Protein AF-A0A2S9MYL5-F1 (afdb_monomer_lite)

Organism: NCBI:txid87883

Secondary structure (DSSP, 8-state):
-------EEEEEEES-HHHHHHHHHHHHHHHHHHT---EEEEEEEEEE----S-TTTTTTS---EEEEEEEEEEESSHHHHHHHHHHH-

Sequence (89 aa):
MSPFTGHYYFHAYIDNVNTAKLAYHHIKHWHINEGLEPEVKFTRCEAYTSEYDDLLDAMTKPVQTQDLTKLEVHFSDKQNAALFKLNFL

Structure (mmCIF, N/CA/C/O backbone):
data_AF-A0A2S9MYL5-F1
#
_entry.id   AF-A0A2S9MYL5-F1
#
loop_
_atom_site.group_PDB
_atom_site.id
_atom_site.type_symbol
_atom_site.label_atom_id
_atom_site.label_alt_id
_atom_site.label_comp_id
_atom_site.label_asym_id
_atom_site.label_entity_id
_atom_site.label_seq_id
_atom_site.pdbx_PDB_ins_code
_atom_site.Cartn_x
_atom_site.Cartn_y
_atom_site.Cartn_z
_atom_site.occupancy
_atom_site.B_iso_or_equiv
_atom_site.auth_seq_id
_atom_site.auth_comp_id
_atom_site.auth_asym_id
_atom_site.auth_atom_id
_atom_site.pdbx_PDB_model_num
ATOM 1 N N . MET A 1 1 ? 8.779 7.994 -29.483 1.00 36.41 1 MET A N 1
ATOM 2 C CA . MET A 1 1 ? 7.584 7.317 -28.933 1.00 36.41 1 MET A CA 1
ATOM 3 C C . MET A 1 1 ? 7.552 7.626 -27.450 1.00 36.41 1 MET A C 1
ATOM 5 O O . MET A 1 1 ? 8.525 7.296 -26.792 1.00 36.41 1 MET A O 1
ATOM 9 N N . SER A 1 2 ? 6.539 8.337 -26.949 1.00 34.50 2 SER A N 1
ATOM 10 C CA . SER A 1 2 ? 6.450 8.647 -25.514 1.00 34.50 2 SER A CA 1
ATOM 11 C C . SER A 1 2 ? 5.960 7.392 -24.784 1.00 34.50 2 SER A C 1
ATOM 13 O O . SER A 1 2 ? 4.840 6.957 -25.067 1.00 34.50 2 SER A O 1
ATOM 15 N N . PRO A 1 3 ? 6.774 6.733 -23.943 1.00 45.88 3 PRO A N 1
ATOM 16 C CA . PRO A 1 3 ? 6.356 5.503 -23.300 1.00 45.88 3 PRO A CA 1
ATOM 17 C C . PRO A 1 3 ? 5.465 5.863 -22.107 1.00 45.88 3 PRO A C 1
ATOM 19 O O . PRO A 1 3 ? 5.942 6.381 -21.110 1.00 45.88 3 PRO A O 1
ATOM 22 N N . PHE A 1 4 ? 4.161 5.610 -22.237 1.00 53.56 4 PHE A N 1
ATOM 23 C CA . PHE A 1 4 ? 3.247 5.256 -21.141 1.00 53.56 4 PHE A CA 1
ATOM 24 C C . PHE A 1 4 ? 3.435 5.968 -19.783 1.00 53.56 4 PHE A C 1
ATOM 26 O O . PHE A 1 4 ? 3.459 5.308 -18.745 1.00 53.56 4 PHE A O 1
ATOM 33 N N . THR A 1 5 ? 3.490 7.299 -19.751 1.00 55.69 5 THR A N 1
ATOM 34 C CA . THR A 1 5 ? 3.359 8.049 -18.497 1.00 55.69 5 THR A CA 1
ATOM 35 C C . THR A 1 5 ? 1.901 8.017 -18.044 1.00 55.69 5 THR A C 1
ATOM 37 O O . THR A 1 5 ? 1.046 8.735 -18.558 1.00 55.69 5 THR A O 1
ATOM 40 N N . GLY A 1 6 ? 1.601 7.126 -17.104 1.00 69.06 6 GLY A N 1
ATOM 41 C CA . GLY A 1 6 ? 0.314 7.027 -16.426 1.00 69.06 6 GLY A CA 1
ATOM 42 C C . GLY A 1 6 ? 0.549 6.876 -14.930 1.00 69.06 6 GLY A C 1
ATOM 43 O O . GLY A 1 6 ? 1.553 6.301 -14.518 1.00 69.06 6 GLY A O 1
ATOM 44 N N . HIS A 1 7 ? -0.357 7.405 -14.115 1.00 80.56 7 HIS A N 1
ATOM 45 C CA . HIS A 1 7 ? -0.301 7.219 -12.670 1.00 80.56 7 HIS A CA 1
ATOM 46 C C . HIS A 1 7 ? -1.142 5.997 -12.293 1.00 80.56 7 HIS A C 1
ATOM 48 O O . HIS A 1 7 ? -2.332 5.939 -12.604 1.00 80.56 7 HIS A O 1
ATOM 54 N N . TYR A 1 8 ? -0.518 5.016 -11.644 1.00 85.62 8 TYR A N 1
ATOM 55 C CA . TYR A 1 8 ? -1.167 3.781 -11.209 1.00 85.62 8 TYR A CA 1
ATOM 56 C C . TYR A 1 8 ? -1.324 3.812 -9.693 1.00 85.62 8 TYR A C 1
ATOM 58 O O . TYR A 1 8 ? -0.333 3.942 -8.976 1.00 85.62 8 TYR A O 1
ATOM 66 N N . TYR A 1 9 ? -2.565 3.700 -9.223 1.00 88.19 9 TYR A N 1
ATOM 67 C CA . TYR A 1 9 ? -2.914 3.773 -7.807 1.00 88.19 9 TYR A CA 1
ATOM 68 C C . TYR A 1 9 ? -3.514 2.452 -7.344 1.00 88.19 9 TYR A C 1
ATOM 70 O O . TYR A 1 9 ? -4.449 1.937 -7.961 1.00 88.19 9 TYR A O 1
ATOM 78 N N . PHE A 1 10 ? -2.995 1.930 -6.238 1.00 89.62 10 PHE A N 1
ATOM 79 C CA . PHE A 1 10 ? -3.537 0.761 -5.557 1.00 89.62 10 PHE A CA 1
ATOM 80 C C . PHE A 1 10 ? -3.989 1.165 -4.161 1.00 89.62 10 PHE A C 1
ATOM 82 O O . PHE A 1 10 ? -3.238 1.816 -3.435 1.00 89.62 10 PHE A O 1
ATOM 89 N N . HIS A 1 11 ? -5.213 0.785 -3.794 1.00 90.19 11 HIS A N 1
ATOM 90 C CA . HIS A 1 11 ? -5.807 1.115 -2.503 1.00 90.19 11 HIS A CA 1
ATOM 91 C C . HIS A 1 11 ? -6.186 -0.163 -1.763 1.00 90.19 11 HIS A C 1
ATOM 93 O O . HIS A 1 11 ? -6.867 -1.021 -2.323 1.00 90.19 11 HIS A O 1
ATOM 99 N N . ALA A 1 12 ? -5.792 -0.253 -0.497 1.00 87.56 12 ALA A N 1
ATOM 100 C CA . ALA A 1 12 ? -6.254 -1.279 0.427 1.00 87.56 12 ALA A CA 1
ATOM 101 C C . ALA A 1 12 ? -6.879 -0.611 1.654 1.00 87.56 12 ALA A C 1
ATOM 103 O O . ALA A 1 12 ? -6.296 0.314 2.220 1.00 87.56 12 ALA A O 1
ATOM 104 N N . TYR A 1 13 ? -8.057 -1.085 2.058 1.00 86.81 13 TYR A N 1
ATOM 105 C CA . TYR A 1 13 ? -8.763 -0.634 3.255 1.00 86.81 13 TYR A CA 1
ATOM 106 C C . TYR A 1 13 ? -8.690 -1.750 4.293 1.00 86.81 13 TYR A C 1
ATOM 108 O O . TYR A 1 13 ? -9.214 -2.837 4.073 1.00 86.81 13 TYR A O 1
ATOM 116 N N . ILE A 1 14 ? -7.978 -1.496 5.387 1.00 87.56 14 ILE A N 1
ATOM 117 C CA . ILE A 1 14 ? -7.628 -2.492 6.400 1.00 87.56 14 ILE A CA 1
ATOM 118 C C . ILE A 1 14 ? -8.205 -2.029 7.735 1.00 87.56 14 ILE A C 1
ATOM 120 O O . ILE A 1 14 ? -7.867 -0.952 8.217 1.00 87.56 14 ILE A O 1
ATOM 124 N N . ASP A 1 15 ? -9.064 -2.837 8.340 1.00 85.19 15 ASP A N 1
ATOM 125 C CA . ASP A 1 15 ? -9.719 -2.547 9.622 1.00 85.19 15 ASP A CA 1
ATOM 126 C C . ASP A 1 15 ? -8.763 -2.567 10.826 1.00 85.19 15 ASP A C 1
ATOM 128 O O . ASP A 1 15 ? -8.958 -1.863 11.815 1.00 85.19 15 ASP A O 1
ATOM 132 N N . ASN A 1 16 ? -7.679 -3.332 10.739 1.00 85.75 16 ASN A N 1
ATOM 133 C CA . ASN A 1 16 ? -6.676 -3.433 11.785 1.00 85.75 16 ASN A CA 1
ATOM 134 C C . ASN A 1 16 ? -5.474 -2.507 11.527 1.00 85.75 16 ASN A C 1
ATOM 1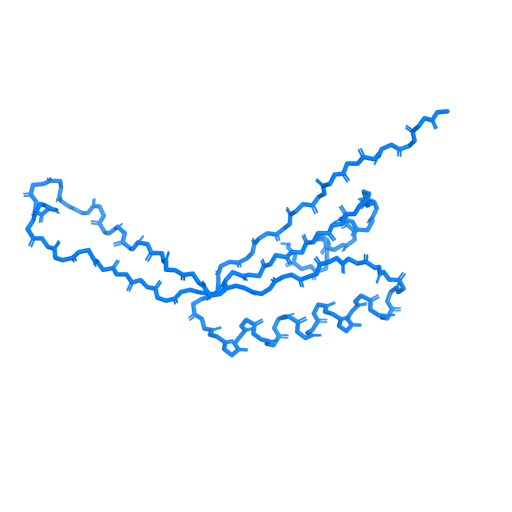36 O O . ASN A 1 16 ? -4.663 -2.731 10.623 1.00 85.75 16 ASN A O 1
ATOM 140 N N . VAL A 1 17 ? -5.291 -1.506 12.396 1.00 82.69 17 VAL A N 1
ATOM 141 C CA . VAL A 1 17 ? -4.205 -0.515 12.270 1.00 82.69 17 VAL A CA 1
ATOM 142 C C . VAL A 1 17 ? -2.801 -1.131 12.333 1.00 82.69 17 VAL A C 1
ATOM 144 O O . VAL A 1 17 ? -1.877 -0.634 11.689 1.00 82.69 17 VAL A O 1
ATOM 147 N N . ASN A 1 18 ? -2.609 -2.212 13.095 1.00 86.88 18 ASN A N 1
ATOM 148 C CA . ASN A 1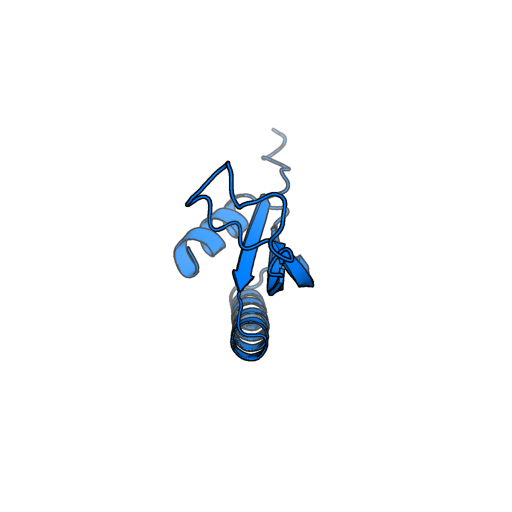 18 ? -1.312 -2.880 13.197 1.00 86.88 18 ASN A CA 1
ATOM 149 C C . ASN A 1 18 ? -1.023 -3.685 11.930 1.00 86.88 18 ASN A C 1
ATOM 151 O O . ASN A 1 18 ? 0.087 -3.603 11.406 1.00 86.88 18 ASN A O 1
ATOM 155 N N . THR A 1 19 ? -2.027 -4.378 11.386 1.00 89.81 19 THR A N 1
ATOM 156 C CA . THR A 1 19 ? -1.927 -5.048 10.081 1.00 89.81 19 THR A CA 1
ATOM 157 C C . THR A 1 19 ? -1.592 -4.046 8.980 1.00 89.81 19 THR A C 1
ATOM 159 O O . THR A 1 19 ? -0.690 -4.291 8.182 1.00 89.81 19 THR A O 1
ATOM 162 N N . ALA A 1 20 ? -2.234 -2.877 8.978 1.00 87.00 20 ALA A N 1
ATOM 163 C CA . ALA A 1 20 ? -1.959 -1.829 8.001 1.00 87.00 20 ALA A CA 1
ATOM 164 C C . ALA A 1 20 ? -0.527 -1.276 8.104 1.00 87.00 20 ALA A C 1
ATOM 166 O O . ALA A 1 20 ? 0.135 -1.073 7.086 1.00 87.00 20 ALA A O 1
ATOM 167 N N . LYS A 1 21 ? -0.012 -1.073 9.326 1.00 86.94 21 LYS A N 1
ATOM 168 C CA . LYS A 1 21 ? 1.388 -0.669 9.549 1.00 86.94 21 LYS A CA 1
ATOM 169 C C . LYS A 1 21 ? 2.371 -1.737 9.075 1.00 86.94 21 LYS A C 1
ATOM 171 O O . LYS A 1 21 ? 3.363 -1.403 8.431 1.00 86.94 21 LYS A O 1
ATOM 176 N N . LEU A 1 22 ? 2.104 -3.009 9.372 1.00 90.75 22 LEU A N 1
ATOM 177 C CA . LEU A 1 22 ? 2.935 -4.123 8.913 1.00 90.75 22 LEU A CA 1
ATOM 178 C C . LEU A 1 22 ? 2.954 -4.202 7.383 1.00 90.75 22 LEU A C 1
ATOM 180 O O . LEU A 1 22 ? 4.033 -4.287 6.803 1.00 90.75 22 LEU A O 1
ATOM 184 N N . ALA A 1 23 ? 1.792 -4.082 6.735 1.00 89.00 23 ALA A N 1
ATOM 185 C CA . ALA A 1 23 ? 1.684 -4.037 5.280 1.00 89.00 23 ALA A CA 1
ATOM 186 C C . ALA A 1 23 ? 2.475 -2.858 4.688 1.00 89.00 23 ALA A C 1
ATOM 188 O O . ALA A 1 23 ? 3.263 -3.057 3.766 1.00 89.00 23 ALA A O 1
ATOM 189 N N . TYR A 1 24 ? 2.350 -1.656 5.265 1.00 89.69 24 TYR A N 1
ATOM 190 C CA . TYR A 1 24 ? 3.130 -0.480 4.864 1.00 89.69 24 TYR A CA 1
ATOM 191 C C . TYR A 1 24 ? 4.642 -0.743 4.914 1.00 89.69 24 TYR A C 1
ATOM 193 O O . TYR A 1 24 ? 5.352 -0.490 3.940 1.00 89.69 24 TYR A O 1
ATOM 201 N N . HIS A 1 25 ? 5.143 -1.270 6.035 1.00 90.06 25 HIS A N 1
ATOM 202 C CA . HIS A 1 25 ? 6.568 -1.565 6.192 1.00 90.06 25 HIS A CA 1
ATOM 203 C C . HIS A 1 25 ? 7.042 -2.660 5.237 1.00 90.06 25 HIS A C 1
ATOM 205 O O . HIS A 1 25 ? 8.117 -2.529 4.656 1.00 90.06 25 HIS A O 1
ATOM 211 N N . HIS A 1 26 ? 6.242 -3.710 5.054 1.00 90.50 26 HIS A N 1
ATOM 212 C CA . HIS A 1 26 ? 6.566 -4.817 4.166 1.00 90.50 26 HIS A CA 1
ATOM 213 C C . HIS A 1 26 ? 6.665 -4.362 2.703 1.00 90.50 26 HIS A C 1
ATOM 215 O O . HIS A 1 26 ? 7.675 -4.617 2.050 1.00 90.50 26 HIS A O 1
ATOM 221 N N . ILE A 1 27 ? 5.679 -3.595 2.231 1.00 89.75 27 ILE A N 1
ATOM 222 C CA . ILE A 1 27 ? 5.656 -3.013 0.885 1.00 89.75 27 ILE A CA 1
ATOM 223 C C . ILE A 1 27 ? 6.847 -2.066 0.688 1.00 89.75 27 ILE A C 1
ATOM 225 O O . ILE A 1 27 ? 7.574 -2.178 -0.296 1.00 89.75 27 ILE A O 1
ATOM 229 N N . LYS A 1 28 ? 7.115 -1.178 1.654 1.00 87.44 28 LYS A N 1
ATOM 230 C CA . LYS A 1 28 ? 8.259 -0.257 1.589 1.00 87.44 28 LYS A CA 1
ATOM 231 C C . LYS A 1 28 ? 9.601 -0.994 1.530 1.00 87.44 28 LYS A C 1
ATOM 233 O O . LYS A 1 28 ? 10.484 -0.578 0.789 1.00 87.44 28 LYS A O 1
ATOM 238 N N . HIS A 1 29 ? 9.758 -2.074 2.294 1.00 89.50 29 HIS A N 1
ATOM 239 C CA . HIS A 1 29 ? 10.976 -2.882 2.281 1.00 89.50 29 HIS A CA 1
ATOM 240 C C . HIS A 1 29 ? 11.157 -3.624 0.952 1.00 89.50 29 HIS A C 1
ATOM 242 O O . HIS A 1 29 ? 12.253 -3.632 0.400 1.00 89.50 29 HIS A O 1
ATOM 248 N N . TRP A 1 30 ? 10.085 -4.213 0.417 1.00 89.06 30 TRP A N 1
ATOM 249 C CA . TRP A 1 30 ? 10.117 -4.858 -0.894 1.00 89.06 30 TRP A CA 1
ATOM 250 C C . TRP A 1 30 ? 10.531 -3.871 -1.996 1.00 89.06 30 TRP A C 1
ATOM 252 O O . TRP A 1 30 ? 11.424 -4.181 -2.775 1.00 89.06 30 TRP A O 1
ATOM 262 N N . HIS A 1 31 ? 10.001 -2.643 -1.989 1.00 84.81 31 HIS A N 1
ATOM 263 C CA . HIS A 1 31 ? 10.408 -1.608 -2.948 1.00 84.81 31 HIS A CA 1
ATOM 264 C C . HIS A 1 31 ? 11.903 -1.290 -2.904 1.00 84.81 31 HIS A C 1
ATOM 266 O O . HIS A 1 31 ? 12.529 -1.185 -3.954 1.00 84.81 31 HIS A O 1
ATOM 272 N N . ILE A 1 32 ? 12.484 -1.169 -1.705 1.00 86.50 32 ILE A N 1
ATOM 273 C CA . ILE A 1 32 ? 13.925 -0.919 -1.547 1.00 86.50 32 ILE A CA 1
ATOM 274 C C . ILE A 1 32 ? 14.739 -2.064 -2.161 1.00 86.50 32 ILE A C 1
ATOM 276 O O . ILE A 1 32 ? 15.724 -1.808 -2.850 1.00 86.50 32 ILE A O 1
ATOM 280 N N . ASN A 1 33 ? 14.316 -3.311 -1.946 1.00 87.62 33 ASN A N 1
ATOM 281 C CA . ASN A 1 33 ? 15.011 -4.486 -2.473 1.00 87.62 33 ASN A CA 1
ATOM 282 C C . ASN A 1 33 ? 14.946 -4.581 -4.002 1.00 87.62 33 ASN A C 1
ATOM 284 O O . ASN A 1 33 ? 15.930 -4.960 -4.629 1.00 87.62 33 ASN A O 1
ATOM 288 N N . GLU A 1 34 ? 13.808 -4.220 -4.590 1.00 84.88 34 GLU A N 1
ATOM 289 C CA . GLU A 1 34 ? 13.594 -4.243 -6.041 1.00 84.88 34 GLU A CA 1
ATOM 290 C C . GLU A 1 34 ? 14.109 -2.973 -6.748 1.00 84.88 34 GLU A C 1
ATOM 292 O O . GLU A 1 34 ? 14.018 -2.860 -7.969 1.00 84.88 34 GLU A O 1
ATOM 297 N N . GLY A 1 35 ? 14.644 -1.995 -6.005 1.00 85.25 35 GLY A N 1
ATOM 298 C CA . GLY A 1 35 ? 15.117 -0.724 -6.566 1.00 85.25 35 GLY A CA 1
ATOM 299 C C . GLY A 1 35 ? 13.991 0.160 -7.115 1.00 85.25 35 GLY A C 1
ATOM 300 O O . GLY A 1 35 ? 14.192 0.886 -8.088 1.00 85.25 35 GLY A O 1
ATOM 301 N N . LEU A 1 36 ? 12.799 0.084 -6.519 1.00 83.25 36 LEU A N 1
ATOM 302 C CA . LEU A 1 36 ? 11.608 0.824 -6.933 1.00 83.25 36 LEU A CA 1
ATOM 303 C C . LEU A 1 36 ? 11.406 2.083 -6.081 1.00 83.25 36 LEU A C 1
ATOM 305 O O . LEU A 1 36 ? 11.607 2.063 -4.867 1.00 83.25 36 LEU A O 1
ATOM 309 N N . GLU A 1 37 ? 10.895 3.153 -6.697 1.00 74.38 37 GLU A N 1
ATOM 310 C CA . GLU A 1 37 ? 10.575 4.422 -6.018 1.00 74.38 37 GLU A CA 1
ATOM 311 C C . GLU A 1 37 ? 9.075 4.787 -6.071 1.00 74.38 37 GLU A C 1
ATOM 313 O O . GLU A 1 37 ? 8.695 5.785 -6.687 1.00 74.38 37 GLU A O 1
ATOM 318 N N . PRO A 1 38 ? 8.170 3.999 -5.468 1.00 72.06 38 PRO A N 1
ATOM 319 C CA . PRO A 1 38 ? 6.773 4.394 -5.353 1.00 72.06 38 PRO A CA 1
ATOM 320 C C . PRO A 1 38 ? 6.524 5.303 -4.151 1.00 72.06 38 PRO A C 1
ATOM 322 O O . PRO A 1 38 ? 7.180 5.212 -3.109 1.00 72.06 38 PRO A O 1
ATOM 325 N N . GLU A 1 39 ? 5.486 6.123 -4.265 1.00 84.31 39 GLU A N 1
ATOM 326 C CA . GLU A 1 39 ? 4.957 6.880 -3.138 1.00 84.31 39 GLU A CA 1
ATOM 327 C C . GLU A 1 39 ? 3.932 6.010 -2.395 1.00 84.31 39 GLU A C 1
ATOM 329 O O . GLU A 1 39 ? 2.932 5.576 -2.969 1.00 84.31 39 GLU A O 1
ATOM 334 N N . VAL A 1 40 ? 4.181 5.733 -1.112 1.00 83.00 40 VAL A N 1
ATOM 335 C CA . VAL A 1 40 ? 3.250 4.985 -0.254 1.00 83.00 40 VAL A CA 1
ATOM 336 C C . VAL A 1 40 ? 2.642 5.937 0.771 1.00 83.00 40 VAL A C 1
ATOM 338 O O . VAL A 1 40 ? 3.369 6.515 1.581 1.00 83.00 40 VAL A O 1
ATOM 341 N N . LYS A 1 41 ? 1.313 6.080 0.769 1.00 84.88 41 LYS A N 1
ATOM 342 C CA . LYS A 1 41 ? 0.569 6.901 1.735 1.00 84.88 41 LYS A CA 1
ATOM 343 C C . LYS A 1 41 ? -0.212 6.030 2.702 1.00 84.88 41 LYS A C 1
ATOM 345 O O . LYS A 1 41 ? -0.788 5.010 2.337 1.00 84.88 41 LYS A O 1
ATOM 350 N N . PHE A 1 42 ? -0.230 6.477 3.949 1.00 80.25 42 PHE A N 1
ATOM 351 C CA . PHE A 1 42 ? -0.949 5.858 5.050 1.00 80.25 42 PHE A CA 1
ATOM 352 C C . PHE A 1 42 ? -1.943 6.880 5.595 1.00 80.25 42 PHE A C 1
ATOM 354 O O . PHE A 1 42 ? -1.549 7.982 5.981 1.00 80.25 42 PHE A O 1
ATOM 361 N N . THR A 1 43 ? -3.235 6.560 5.601 1.00 83.75 43 THR A N 1
ATOM 362 C CA . THR A 1 43 ? -4.280 7.485 6.060 1.00 83.75 43 THR A CA 1
ATOM 363 C C . THR A 1 43 ? -5.332 6.728 6.859 1.00 83.75 43 THR A C 1
ATOM 365 O O . THR A 1 43 ? -5.861 5.721 6.400 1.00 83.75 43 THR A O 1
ATOM 368 N N . ARG A 1 44 ? -5.642 7.200 8.071 1.00 78.56 44 ARG A N 1
ATOM 369 C CA . ARG A 1 44 ? -6.787 6.691 8.842 1.00 78.56 44 ARG A CA 1
ATOM 370 C C . ARG A 1 44 ? -8.070 7.253 8.231 1.00 78.56 44 ARG A C 1
ATOM 372 O O . ARG A 1 44 ? -8.126 8.450 7.959 1.00 78.56 44 ARG A O 1
ATOM 379 N N . CYS A 1 45 ? -9.065 6.407 8.001 1.00 78.31 45 CYS A N 1
ATOM 380 C CA . CYS A 1 45 ? -10.332 6.790 7.387 1.00 78.31 45 CYS A CA 1
ATOM 381 C C . CYS A 1 45 ? -11.509 6.101 8.077 1.00 78.31 45 CYS A C 1
ATOM 383 O O . CYS A 1 45 ? -11.411 4.951 8.491 1.00 78.31 45 CYS A O 1
ATOM 385 N N . GLU A 1 46 ? -12.640 6.787 8.144 1.00 72.31 46 GLU A N 1
ATOM 386 C CA . GLU A 1 46 ? -13.893 6.199 8.611 1.00 72.31 46 GLU A CA 1
ATOM 387 C C . GLU A 1 46 ? -14.651 5.645 7.402 1.00 72.31 46 GLU A C 1
ATOM 389 O O . GLU A 1 46 ? -14.791 6.331 6.386 1.00 72.31 46 GLU A O 1
ATOM 394 N N . ALA A 1 47 ? -15.116 4.400 7.490 1.00 65.88 47 ALA A N 1
ATOM 395 C CA . ALA A 1 47 ? -16.033 3.830 6.512 1.00 65.88 47 ALA A CA 1
ATOM 396 C C . ALA A 1 47 ? -17.389 3.563 7.155 1.00 65.88 47 ALA A C 1
ATOM 398 O O . ALA A 1 47 ? -17.484 3.127 8.303 1.00 65.88 47 ALA A O 1
ATOM 399 N N . TYR A 1 48 ? -18.441 3.824 6.388 1.00 64.25 48 TYR A N 1
ATOM 400 C CA . TYR A 1 48 ? -19.808 3.548 6.796 1.00 64.25 48 TYR A CA 1
ATOM 401 C C . TYR A 1 48 ? -20.110 2.070 6.564 1.00 64.25 48 TYR A C 1
ATOM 403 O O . TYR A 1 48 ? -20.060 1.601 5.425 1.00 64.25 48 TYR A O 1
ATOM 411 N N . THR A 1 49 ? -20.435 1.334 7.624 1.00 59.88 49 THR A N 1
ATOM 412 C CA . THR A 1 49 ? -20.962 -0.024 7.491 1.00 59.88 49 THR A CA 1
ATOM 413 C C . THR A 1 49 ? -22.465 0.083 7.248 1.00 59.88 49 THR A C 1
ATOM 415 O O . THR A 1 49 ? -23.262 0.245 8.169 1.00 59.88 49 THR A O 1
ATOM 418 N N . SER A 1 50 ? -22.881 0.069 5.980 1.00 53.22 50 SER A N 1
ATOM 419 C CA . SER A 1 50 ? -24.303 -0.031 5.651 1.00 53.22 50 SER A CA 1
ATOM 420 C C . SER A 1 50 ? -24.730 -1.498 5.696 1.00 53.22 50 SER A C 1
ATOM 422 O O . SER A 1 50 ? -24.533 -2.226 4.722 1.00 53.22 50 SER A O 1
ATOM 424 N N . GLU A 1 51 ? -25.328 -1.937 6.801 1.00 52.94 51 GLU A N 1
ATOM 425 C CA . GLU A 1 51 ? -26.203 -3.111 6.770 1.00 52.94 51 GLU A CA 1
ATOM 426 C C . GLU A 1 51 ? -27.495 -2.694 6.048 1.00 52.94 51 GLU A C 1
ATOM 428 O O . GLU A 1 51 ? -28.368 -2.041 6.618 1.00 52.94 51 GLU A O 1
ATOM 433 N N . TYR A 1 52 ? -27.586 -2.992 4.749 1.00 49.66 52 TYR A N 1
ATOM 434 C CA . TYR A 1 52 ? -28.762 -2.717 3.907 1.00 49.66 52 TYR A CA 1
ATOM 435 C C . TYR A 1 52 ? -29.860 -3.773 4.103 1.00 49.66 52 TYR A C 1
ATOM 437 O O . TYR A 1 52 ? -30.457 -4.224 3.130 1.00 49.66 52 TYR A O 1
ATOM 445 N N . ASP A 1 53 ? -30.136 -4.180 5.342 1.00 48.41 53 ASP A N 1
ATOM 446 C CA . ASP A 1 53 ? -31.110 -5.252 5.564 1.00 48.41 53 ASP A CA 1
ATOM 447 C C . ASP A 1 53 ? -32.554 -4.768 5.700 1.00 48.41 53 ASP A C 1
ATOM 449 O O . ASP A 1 53 ? -33.445 -5.556 5.432 1.00 48.41 53 ASP A O 1
ATOM 453 N N . ASP A 1 54 ? -32.833 -3.484 5.960 1.00 51.41 54 ASP A N 1
ATOM 454 C CA . ASP A 1 54 ? -34.215 -2.982 5.902 1.00 51.41 54 ASP A CA 1
ATOM 455 C C . ASP A 1 54 ? -34.287 -1.466 5.652 1.00 51.41 54 ASP A C 1
ATOM 457 O O . ASP A 1 54 ? -34.048 -0.636 6.531 1.00 51.41 54 ASP A O 1
ATOM 461 N N . LEU A 1 55 ? -34.689 -1.090 4.434 1.00 53.00 55 LEU A N 1
ATOM 462 C CA . LEU A 1 55 ? -34.880 0.300 3.978 1.00 53.00 55 LEU A CA 1
ATOM 463 C C . LEU A 1 55 ? -35.883 1.112 4.826 1.00 53.00 55 LEU A C 1
ATOM 465 O O . LEU A 1 55 ? -35.873 2.340 4.768 1.00 53.00 55 LEU A O 1
ATOM 469 N N . LEU A 1 56 ? -36.734 0.449 5.613 1.00 54.28 56 LEU A N 1
ATOM 470 C CA . LEU A 1 56 ? -37.704 1.082 6.517 1.00 54.28 56 LEU A CA 1
ATOM 471 C C . LEU A 1 56 ? -37.141 1.370 7.921 1.00 54.28 56 LEU A C 1
ATOM 473 O O . LEU A 1 56 ? -37.640 2.275 8.586 1.00 54.28 56 LEU A O 1
ATOM 477 N N . ASP A 1 57 ? -36.086 0.668 8.343 1.00 52.16 57 ASP A N 1
ATOM 478 C CA . ASP A 1 57 ? -35.488 0.757 9.689 1.00 52.16 57 ASP A CA 1
ATOM 479 C C . ASP A 1 57 ? -34.163 1.560 9.690 1.00 52.16 57 ASP A C 1
ATOM 481 O O . ASP A 1 57 ? -33.611 1.918 10.731 1.00 52.16 57 ASP A O 1
ATOM 485 N N . ALA A 1 58 ? -33.651 1.889 8.499 1.00 52.25 58 ALA A N 1
ATOM 486 C CA . ALA A 1 58 ? -32.399 2.617 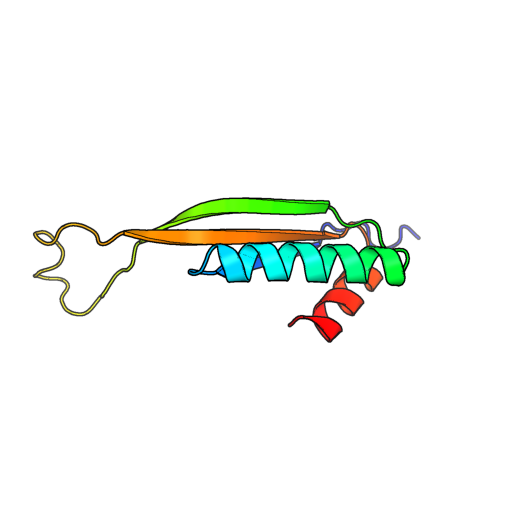8.285 1.00 52.25 58 ALA A CA 1
ATOM 487 C C . ALA A 1 58 ? -32.455 4.117 8.651 1.00 52.25 58 ALA A C 1
ATOM 489 O O . ALA A 1 58 ? -31.411 4.745 8.801 1.00 52.25 58 ALA A O 1
ATOM 490 N N . MET A 1 59 ? -33.645 4.711 8.817 1.00 54.75 59 MET A N 1
ATOM 491 C CA . MET A 1 59 ? -33.778 6.140 9.164 1.00 54.75 59 MET A CA 1
ATOM 492 C C . MET A 1 59 ? -33.640 6.439 10.666 1.00 54.75 59 MET A C 1
ATOM 494 O O . MET A 1 59 ? -33.561 7.605 11.049 1.00 54.75 59 MET A O 1
ATOM 498 N N . THR A 1 60 ? -33.619 5.415 11.524 1.00 56.16 60 THR A N 1
ATOM 499 C CA . THR A 1 60 ? -33.595 5.563 12.992 1.00 56.16 60 THR A CA 1
ATOM 500 C C . THR A 1 60 ? -32.348 4.980 13.650 1.00 56.16 60 THR A C 1
ATOM 502 O O . THR A 1 60 ? -32.070 5.308 14.806 1.00 56.16 60 THR A O 1
ATOM 505 N N . LYS A 1 61 ? -31.569 4.145 12.950 1.00 56.78 61 LYS A N 1
ATOM 506 C CA . LYS A 1 61 ? -30.348 3.554 13.510 1.00 56.78 61 LYS A CA 1
ATOM 507 C C . LYS A 1 61 ? -29.167 4.524 13.390 1.00 56.78 61 LYS A C 1
ATOM 509 O O . LYS A 1 61 ? -28.972 5.118 12.329 1.00 56.78 61 LYS A O 1
ATOM 514 N N . PRO A 1 62 ? -28.360 4.697 14.454 1.00 57.84 62 PRO A N 1
ATOM 515 C CA . PRO A 1 62 ? -27.110 5.430 14.346 1.00 57.84 62 PRO A CA 1
ATOM 516 C C . PRO A 1 62 ? -26.233 4.739 13.302 1.00 57.84 62 PRO A C 1
ATOM 518 O O . PRO A 1 62 ? -26.021 3.528 13.368 1.00 57.84 62 PRO A O 1
ATOM 521 N N . VAL A 1 63 ? -25.757 5.519 12.332 1.00 62.66 63 VAL A N 1
ATOM 522 C CA . VAL A 1 63 ? -24.821 5.052 11.309 1.00 62.66 63 VAL A CA 1
ATOM 523 C C . VAL A 1 63 ? -23.621 4.438 12.021 1.00 62.66 63 VAL A C 1
ATOM 525 O O . VAL A 1 63 ? -22.907 5.136 12.742 1.00 62.66 63 VAL A O 1
ATOM 528 N N . GLN A 1 64 ? -23.418 3.133 11.851 1.00 63.69 64 GLN A N 1
ATOM 529 C CA . GLN A 1 64 ? -22.228 2.484 12.374 1.00 63.69 64 GLN A CA 1
ATOM 530 C C . GLN A 1 64 ? -21.043 2.890 11.496 1.00 63.69 64 GLN A C 1
ATOM 532 O O . GLN A 1 64 ? -21.052 2.731 10.272 1.00 63.69 64 GLN A O 1
ATOM 537 N N . THR A 1 65 ? -20.045 3.496 12.127 1.00 66.25 65 THR A N 1
ATOM 538 C CA . THR A 1 65 ? -18.768 3.810 11.498 1.00 66.25 65 THR A CA 1
ATOM 539 C C . THR A 1 65 ? -17.744 2.788 11.958 1.00 66.25 65 THR A C 1
ATOM 541 O O . THR A 1 65 ? -17.654 2.458 13.142 1.00 66.25 65 THR A O 1
ATOM 544 N N . GLN A 1 66 ? -16.969 2.273 11.011 1.00 71.38 66 GLN A N 1
ATO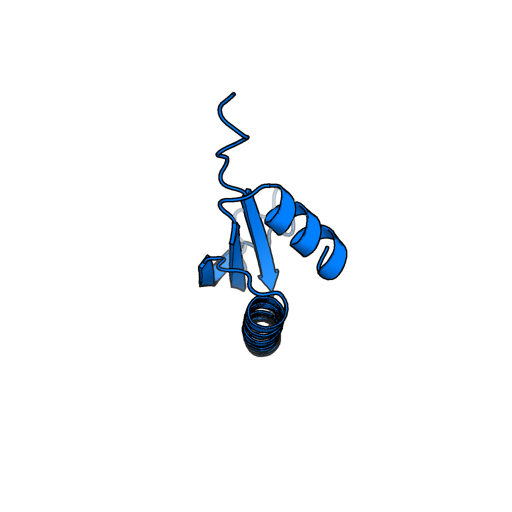M 545 C CA . GLN A 1 66 ? -15.808 1.451 11.300 1.00 71.38 66 GLN A CA 1
ATOM 546 C C . GLN A 1 66 ? -14.549 2.266 11.020 1.00 71.38 66 GLN A C 1
ATOM 548 O O . GLN A 1 66 ? -14.378 2.837 9.939 1.00 71.38 66 GLN A O 1
ATOM 553 N N . ASP A 1 67 ? -13.660 2.305 12.010 1.00 77.75 67 ASP A N 1
ATOM 554 C CA . ASP A 1 67 ? -12.296 2.787 11.834 1.00 77.75 67 ASP A CA 1
ATOM 555 C C . ASP A 1 67 ? -11.567 1.862 10.854 1.00 77.75 67 ASP A C 1
ATOM 557 O O . ASP A 1 67 ? -11.312 0.696 11.157 1.00 77.75 67 ASP A O 1
ATOM 561 N N . LEU A 1 68 ? -11.210 2.388 9.686 1.00 82.56 68 LEU A N 1
ATOM 562 C CA . LEU A 1 68 ? -10.366 1.715 8.712 1.00 82.56 68 LEU A CA 1
ATOM 563 C C . LEU A 1 68 ? -9.051 2.476 8.537 1.00 82.56 68 LEU A C 1
ATOM 565 O O . LEU A 1 68 ? -8.893 3.662 8.832 1.00 82.56 68 LEU A O 1
ATOM 569 N N . THR A 1 69 ? -8.067 1.771 8.011 1.00 84.81 69 THR A N 1
ATOM 570 C CA . THR A 1 69 ? -6.797 2.335 7.585 1.00 84.81 69 THR A CA 1
ATOM 571 C C . THR A 1 69 ? -6.654 2.133 6.087 1.00 84.81 69 THR A C 1
ATOM 573 O O . THR A 1 69 ? -6.635 1.000 5.607 1.00 84.81 69 THR A O 1
ATOM 576 N N . LYS A 1 70 ? -6.538 3.233 5.346 1.00 89.12 70 LYS A N 1
ATOM 577 C CA . LYS A 1 70 ? -6.265 3.236 3.913 1.00 89.12 70 LYS A CA 1
ATOM 578 C C . LYS A 1 70 ? -4.757 3.227 3.680 1.00 89.12 70 LYS A C 1
ATOM 580 O O . LYS A 1 70 ? -4.038 4.118 4.141 1.00 89.12 70 LYS A O 1
ATOM 585 N N . LEU A 1 71 ? -4.296 2.227 2.941 1.00 88.69 71 LEU A N 1
ATOM 586 C CA . LEU A 1 71 ? -2.957 2.176 2.374 1.00 88.69 71 LEU A CA 1
ATOM 587 C C . LEU A 1 71 ? -3.048 2.477 0.879 1.00 88.69 71 LEU A C 1
ATOM 589 O O . LEU A 1 71 ? -3.805 1.823 0.163 1.00 88.69 71 LEU A O 1
ATOM 593 N N . GLU A 1 72 ? -2.281 3.459 0.417 1.00 89.94 72 GLU A N 1
ATOM 594 C CA . GLU A 1 72 ? -2.216 3.843 -0.993 1.00 89.94 72 GLU A CA 1
ATOM 595 C C . GLU A 1 72 ? -0.800 3.651 -1.510 1.00 89.94 72 GLU A C 1
ATOM 597 O O . GLU A 1 72 ? 0.149 4.126 -0.890 1.00 89.94 72 GLU A O 1
ATOM 602 N N . VAL A 1 73 ? -0.659 2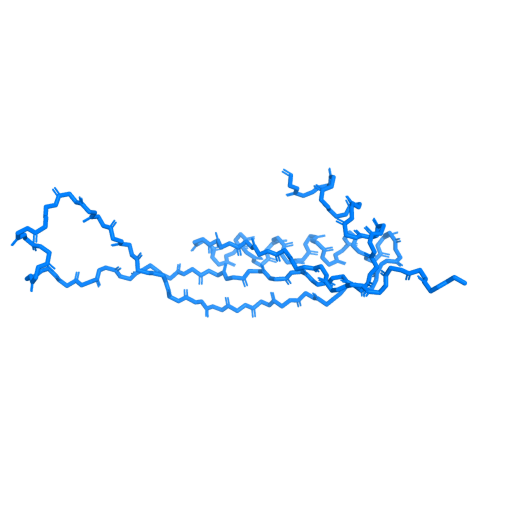.978 -2.648 1.00 89.25 73 VAL A N 1
ATOM 603 C CA . VAL A 1 73 ? 0.626 2.802 -3.329 1.00 89.25 73 VAL A CA 1
ATOM 604 C C . VAL A 1 73 ? 0.521 3.399 -4.721 1.00 89.25 73 VAL A C 1
ATOM 606 O O . VAL A 1 73 ? -0.376 3.042 -5.489 1.00 89.25 73 VAL A O 1
ATOM 609 N N . HIS A 1 74 ? 1.429 4.317 -5.036 1.00 90.25 74 HIS A N 1
ATOM 610 C CA . HIS A 1 74 ? 1.451 5.052 -6.291 1.00 90.25 74 HIS A CA 1
ATOM 611 C C . HIS A 1 74 ? 2.713 4.739 -7.099 1.00 90.25 74 HIS A C 1
ATOM 613 O O . HIS A 1 74 ? 3.830 4.874 -6.603 1.00 90.25 74 HIS A O 1
ATOM 619 N N . PHE A 1 75 ? 2.517 4.368 -8.366 1.00 87.00 75 PHE A N 1
ATOM 620 C CA . PHE A 1 75 ? 3.583 4.173 -9.347 1.00 87.00 75 PHE A CA 1
ATOM 621 C C . PHE A 1 75 ? 3.425 5.116 -10.542 1.00 87.00 75 PHE A C 1
ATOM 623 O O . PHE A 1 75 ? 2.331 5.288 -11.087 1.00 87.00 75 PHE A O 1
ATOM 630 N N . SER A 1 76 ? 4.548 5.677 -10.984 1.00 84.31 76 SER A N 1
ATOM 631 C CA . SER A 1 76 ? 4.668 6.489 -12.207 1.00 84.31 76 SER A CA 1
ATOM 632 C C . SER A 1 76 ? 4.963 5.649 -13.456 1.00 84.31 76 SER A C 1
ATOM 634 O O . SER A 1 76 ? 4.846 6.141 -14.576 1.00 84.31 76 SER A O 1
ATOM 636 N N . ASP A 1 77 ? 5.377 4.395 -13.255 1.00 85.88 77 ASP A N 1
ATOM 637 C CA . ASP A 1 77 ? 5.781 3.459 -14.299 1.00 85.88 77 ASP A CA 1
ATOM 638 C C . ASP A 1 77 ? 4.866 2.224 -14.331 1.00 85.88 77 ASP A C 1
ATOM 640 O O . ASP A 1 77 ? 4.505 1.653 -13.297 1.00 85.88 77 ASP A O 1
ATOM 644 N N . LYS A 1 78 ? 4.503 1.800 -15.546 1.00 86.31 78 LYS A N 1
ATOM 645 C CA . LYS A 1 78 ? 3.572 0.690 -15.784 1.00 86.31 78 LYS A CA 1
ATOM 646 C C . LYS A 1 78 ? 4.162 -0.671 -15.411 1.00 86.31 78 LYS A C 1
ATOM 648 O O . LYS A 1 78 ? 3.410 -1.550 -14.993 1.00 86.31 78 LYS A O 1
ATOM 653 N N . GLN A 1 79 ? 5.465 -0.876 -15.605 1.00 87.62 79 GLN A N 1
ATOM 654 C CA . GLN A 1 79 ? 6.118 -2.154 -15.313 1.00 87.62 79 GLN A CA 1
ATOM 655 C C . GLN A 1 79 ? 6.214 -2.358 -13.802 1.00 87.62 79 GLN A C 1
ATOM 657 O O . GLN A 1 79 ? 5.844 -3.422 -13.312 1.00 87.62 79 GLN A O 1
ATOM 662 N N . ASN A 1 80 ? 6.569 -1.309 -13.062 1.00 87.00 80 ASN A N 1
ATOM 663 C CA . ASN A 1 80 ? 6.594 -1.328 -11.601 1.00 87.00 80 ASN A CA 1
ATOM 664 C C . ASN A 1 80 ? 5.195 -1.570 -11.016 1.00 87.00 80 ASN A C 1
ATOM 666 O O . ASN A 1 80 ? 5.034 -2.394 -10.117 1.00 87.00 80 ASN A O 1
ATOM 670 N N . ALA A 1 81 ? 4.165 -0.926 -11.579 1.00 87.50 81 ALA A N 1
ATOM 671 C CA . ALA A 1 81 ? 2.775 -1.176 -11.197 1.00 87.50 81 ALA A CA 1
ATOM 672 C C . ALA A 1 81 ? 2.343 -2.633 -11.461 1.00 87.50 81 ALA A C 1
ATOM 674 O O . ALA A 1 81 ? 1.635 -3.232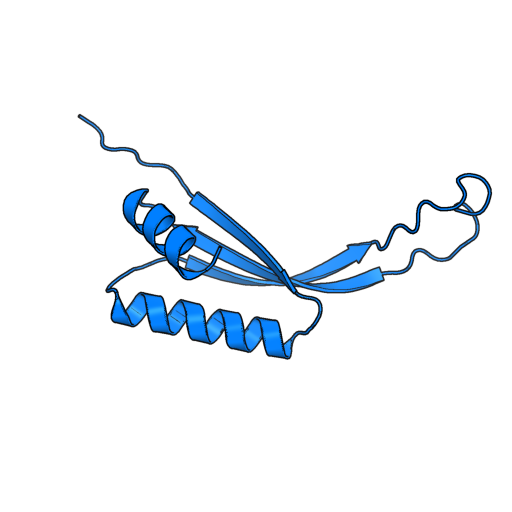 -10.650 1.00 87.50 81 ALA A O 1
ATOM 675 N N . ALA A 1 82 ? 2.768 -3.220 -12.586 1.00 88.25 82 ALA A N 1
ATOM 676 C CA . ALA A 1 82 ? 2.491 -4.619 -12.907 1.00 88.25 82 ALA A CA 1
ATOM 677 C C . ALA A 1 82 ? 3.221 -5.583 -11.959 1.00 88.25 82 ALA A C 1
ATOM 679 O O . ALA A 1 82 ? 2.618 -6.551 -11.497 1.00 88.25 82 ALA A O 1
ATOM 680 N N . LEU A 1 83 ? 4.484 -5.299 -11.632 1.00 88.62 83 LEU A N 1
ATOM 681 C CA . LEU A 1 83 ? 5.271 -6.090 -10.691 1.00 88.62 83 LEU A CA 1
ATOM 682 C C . LEU A 1 83 ? 4.668 -6.043 -9.282 1.00 88.62 83 LEU A C 1
ATOM 684 O O . LEU A 1 83 ? 4.528 -7.086 -8.648 1.00 88.62 83 LEU A O 1
ATOM 688 N N . PHE A 1 84 ? 4.239 -4.866 -8.819 1.00 88.94 84 PHE A N 1
ATOM 689 C CA . PHE A 1 84 ? 3.525 -4.729 -7.550 1.00 88.94 84 PHE A CA 1
ATOM 690 C C . PHE A 1 84 ? 2.251 -5.576 -7.528 1.00 88.94 84 PHE A C 1
ATOM 692 O O . PHE A 1 84 ? 2.035 -6.336 -6.586 1.00 88.94 84 PHE A O 1
ATOM 699 N N . LYS A 1 85 ? 1.440 -5.511 -8.593 1.00 87.12 85 LYS A N 1
ATOM 700 C CA . LYS A 1 85 ? 0.220 -6.318 -8.696 1.00 87.12 85 LYS A CA 1
ATOM 701 C C . LYS A 1 85 ? 0.519 -7.813 -8.549 1.00 87.12 85 LYS A C 1
ATOM 703 O O . LYS A 1 85 ? -0.152 -8.463 -7.772 1.00 87.12 85 LYS A O 1
ATOM 708 N N . LEU A 1 86 ? 1.545 -8.337 -9.221 1.00 87.44 86 LEU A N 1
ATOM 709 C CA . LEU A 1 86 ? 1.906 -9.761 -9.149 1.00 87.44 86 LEU A CA 1
ATOM 710 C C . LEU A 1 86 ? 2.347 -10.235 -7.754 1.00 87.44 86 LEU A C 1
ATOM 712 O O . LEU A 1 86 ? 2.264 -11.428 -7.478 1.00 87.44 86 LEU A O 1
ATOM 716 N N . ASN A 1 87 ? 2.845 -9.335 -6.903 1.00 84.56 87 ASN A N 1
ATOM 717 C CA . ASN A 1 87 ? 3.386 -9.695 -5.590 1.00 84.56 87 ASN A CA 1
ATOM 718 C C . ASN A 1 87 ? 2.397 -9.474 -4.436 1.00 84.56 87 ASN A C 1
ATOM 720 O O . ASN A 1 87 ? 2.567 -10.081 -3.381 1.00 84.56 87 ASN A O 1
ATOM 724 N N . PHE A 1 88 ? 1.382 -8.620 -4.611 1.00 83.62 88 PHE A N 1
ATOM 725 C CA . PHE A 1 88 ? 0.519 -8.175 -3.507 1.00 83.62 88 PHE A CA 1
ATOM 726 C C . PHE A 1 88 ? -0.993 -8.259 -3.772 1.00 83.62 88 PHE A C 1
ATOM 728 O O . PHE A 1 88 ? -1.753 -8.036 -2.828 1.00 83.62 88 PHE A O 1
ATOM 735 N N . LEU A 1 89 ? -1.444 -8.551 -5.003 1.00 76.94 89 LEU A N 1
ATOM 736 C CA . LEU A 1 89 ? -2.865 -8.603 -5.395 1.00 76.94 89 LEU A CA 1
ATOM 737 C C . LEU A 1 89 ? -3.209 -9.882 -6.165 1.00 76.94 89 LEU A C 1
ATOM 739 O O . LEU A 1 89 ? -4.293 -10.435 -5.885 1.00 76.94 89 LEU A O 1
#

pLDDT: mean 76.81, std 14.93, range [34.5, 90.75]

Foldseek 3Di:
DDPDQDKDKDKDKALDPVVLVVVQVVVVVVCVVVVHDKDKDKDWDKDFDDPVPDPVCVVPDDGDIGTIIMIMIIDRDPVVSVVCVVPPD

Radius of gyration: 17.58 Å; chains: 1; bounding box: 53×18×43 Å